Protein AF-A0A6B3EKV7-F1 (afdb_monomer_lite)

Foldseek 3Di:
DDPVVVVVVLVVVVVVLVVVVVVVVVVLVCCCVPPVPVNVCCCVVCVPVVVVVVVVSVCVVCVSVVD

Secondary structure (DSSP, 8-state):
--HHHHHHHHHHHHHHHHHHHHHHHHHHHHHHHH-HHHHHHHHHHTHHHHHHHHHHHHHHHHHHHT-

Sequence (67 aa):
RDRTERRVLINTIGPVWDGNEVWLLAAGGATFAAFPEWYATLFSGFYLPLLLILLCLIVRGVAFEYR

pLDDT: mean 84.27, std 9.76, range [53.31, 95.5]

Radius of gyration: 15.88 Å; chains: 1; bounding box: 31×16×42 Å

Structure (mmCIF, N/CA/C/O backbone):
data_AF-A0A6B3EKV7-F1
#
_entry.id   AF-A0A6B3EKV7-F1
#
loop_
_atom_site.group_PDB
_atom_site.id
_atom_site.type_symbol
_atom_site.label_atom_id
_atom_site.label_alt_id
_atom_site.label_comp_id
_atom_site.label_asym_id
_atom_site.label_entity_id
_atom_site.label_seq_id
_atom_site.pdbx_PDB_ins_code
_atom_site.Cartn_x
_atom_site.Cartn_y
_atom_site.Cartn_z
_atom_site.occupancy
_atom_site.B_iso_or_equiv
_atom_site.auth_seq_id
_atom_site.auth_comp_id
_atom_site.auth_asym_id
_atom_site.auth_atom_id
_atom_site.pdbx_PDB_model_num
ATOM 1 N N . ARG A 1 1 ? -18.757 -8.657 27.004 1.00 53.31 1 ARG A N 1
ATOM 2 C CA . ARG A 1 1 ? -17.286 -8.499 26.900 1.00 53.31 1 ARG A CA 1
ATOM 3 C C . ARG A 1 1 ? -17.023 -7.173 26.191 1.00 53.31 1 ARG A C 1
ATOM 5 O O . ARG A 1 1 ? -17.739 -6.868 25.247 1.00 53.31 1 ARG A O 1
ATOM 12 N N . ASP A 1 2 ? -16.169 -6.345 26.772 1.00 59.78 2 ASP A N 1
ATOM 13 C CA . ASP A 1 2 ? -16.408 -4.923 27.043 1.00 59.78 2 ASP A CA 1
ATOM 14 C C . ASP A 1 2 ? -16.343 -3.988 25.812 1.00 59.78 2 ASP A C 1
ATOM 16 O O . ASP A 1 2 ? -15.353 -3.944 25.080 1.00 59.78 2 ASP A O 1
ATOM 20 N N . ARG A 1 3 ? -17.410 -3.210 25.568 1.00 68.69 3 ARG A N 1
ATOM 21 C CA . ARG A 1 3 ? -17.482 -2.227 24.461 1.00 68.69 3 ARG A CA 1
ATOM 22 C C . ARG A 1 3 ? -16.463 -1.097 24.656 1.00 68.69 3 ARG A C 1
ATOM 24 O O . ARG A 1 3 ? -16.028 -0.488 23.678 1.00 68.69 3 ARG A O 1
ATOM 31 N N . THR A 1 4 ? -16.102 -0.843 25.912 1.00 72.12 4 THR A N 1
ATOM 32 C CA . THR A 1 4 ? -15.178 0.202 26.352 1.00 72.12 4 THR A CA 1
ATOM 33 C C . THR A 1 4 ? -13.737 -0.191 26.042 1.00 72.12 4 THR A C 1
ATOM 35 O O . THR A 1 4 ? -13.035 0.571 25.385 1.00 72.12 4 THR A O 1
ATOM 38 N N . GLU A 1 5 ? -13.328 -1.421 26.376 1.00 70.88 5 GLU A N 1
ATOM 39 C CA . GLU A 1 5 ? -11.997 -1.957 26.040 1.00 70.88 5 GLU A CA 1
ATOM 40 C C . GLU A 1 5 ? -11.751 -1.9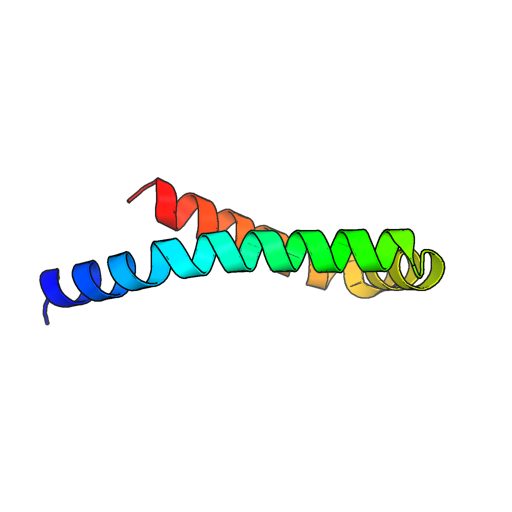64 24.526 1.00 70.88 5 GLU A C 1
ATOM 42 O O . GLU A 1 5 ? -10.690 -1.551 24.058 1.00 70.88 5 GLU A O 1
ATOM 47 N N . ARG A 1 6 ? -12.760 -2.359 23.732 1.00 67.69 6 ARG A N 1
ATOM 48 C CA . ARG A 1 6 ? -12.659 -2.353 22.264 1.00 67.69 6 ARG A CA 1
ATOM 49 C C . ARG A 1 6 ? -12.486 -0.939 21.699 1.00 67.69 6 ARG A C 1
ATOM 51 O O . ARG A 1 6 ? -11.770 -0.767 20.718 1.00 67.69 6 ARG A O 1
ATOM 58 N N . ARG A 1 7 ? -13.128 0.067 22.302 1.00 68.44 7 ARG A N 1
ATOM 59 C CA . ARG A 1 7 ? -13.000 1.476 21.895 1.00 68.44 7 ARG A CA 1
ATOM 60 C C . ARG A 1 7 ? -11.621 2.038 22.253 1.00 68.44 7 ARG A C 1
ATOM 62 O O . ARG A 1 7 ? -11.018 2.711 21.426 1.00 68.44 7 ARG A O 1
ATOM 69 N N . VAL A 1 8 ? -11.099 1.706 23.436 1.00 73.00 8 VAL A N 1
ATOM 70 C CA . VAL A 1 8 ? -9.749 2.105 23.871 1.00 73.00 8 VAL A CA 1
ATOM 71 C C . VAL A 1 8 ? -8.680 1.528 22.939 1.00 73.00 8 VAL A C 1
ATOM 73 O O . VAL A 1 8 ? -7.835 2.279 22.460 1.00 73.00 8 VAL A O 1
ATOM 76 N N . LEU A 1 9 ? -8.778 0.237 22.600 1.00 72.50 9 LEU A N 1
ATOM 77 C CA . LEU A 1 9 ? -7.881 -0.428 21.644 1.00 72.50 9 LEU A CA 1
ATOM 78 C C . LEU A 1 9 ? -7.889 0.237 20.261 1.00 72.50 9 LEU A C 1
ATOM 80 O O . LEU A 1 9 ? -6.833 0.465 19.679 1.00 72.50 9 LEU A O 1
ATOM 84 N N . ILE A 1 10 ? -9.069 0.568 19.732 1.00 71.69 10 ILE A N 1
ATOM 85 C CA . ILE A 1 10 ? -9.197 1.207 18.413 1.00 71.69 10 ILE A C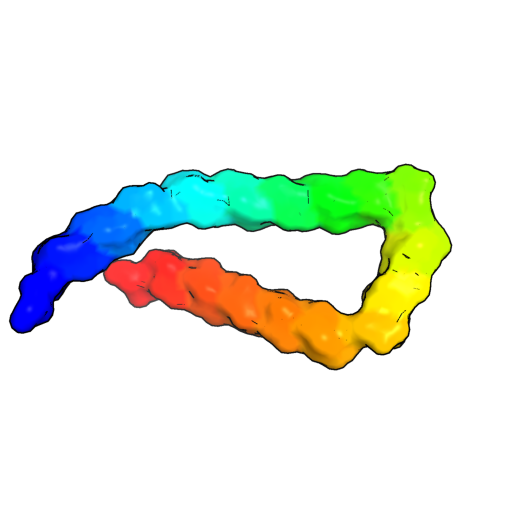A 1
ATOM 86 C C . ILE A 1 10 ? -8.586 2.617 18.420 1.00 71.69 10 ILE A C 1
ATOM 88 O O . ILE A 1 10 ? -7.865 2.965 17.486 1.00 71.69 10 ILE A O 1
ATOM 92 N N . ASN A 1 11 ? -8.793 3.392 19.489 1.00 73.62 11 ASN A N 1
ATOM 93 C CA . ASN A 1 11 ? -8.233 4.742 19.617 1.00 73.62 11 ASN A CA 1
ATOM 94 C C . ASN A 1 11 ? -6.699 4.754 19.673 1.00 73.62 11 ASN A C 1
ATOM 96 O O . ASN A 1 11 ? -6.085 5.730 19.256 1.00 73.62 11 ASN A O 1
ATOM 100 N N . THR A 1 12 ? -6.064 3.680 20.155 1.00 76.56 12 THR A N 1
ATOM 101 C CA . THR A 1 12 ? -4.594 3.570 20.136 1.00 76.56 12 THR A CA 1
ATOM 102 C C . THR A 1 12 ? -4.052 3.269 18.732 1.00 76.56 12 THR A C 1
ATOM 104 O O . THR A 1 12 ? -2.907 3.589 18.432 1.00 76.56 12 THR A O 1
ATOM 107 N N . ILE A 1 13 ? -4.868 2.663 17.861 1.00 77.94 13 ILE A N 1
ATOM 108 C CA . ILE A 1 13 ? -4.467 2.233 16.512 1.00 77.94 13 ILE A CA 1
ATOM 109 C C . ILE A 1 13 ? -4.653 3.347 15.470 1.00 77.94 13 ILE A C 1
ATOM 111 O O . ILE A 1 13 ? -3.930 3.365 14.479 1.00 77.94 13 ILE A O 1
ATOM 115 N N . GLY A 1 14 ? -5.580 4.284 15.686 1.00 76.75 14 GLY A N 1
ATOM 116 C CA . GLY A 1 14 ? -5.835 5.399 14.759 1.00 76.75 14 GLY A CA 1
ATOM 117 C C . GLY A 1 14 ? -4.571 6.177 14.348 1.00 76.75 14 GLY A C 1
ATOM 118 O O . GLY A 1 14 ? -4.250 6.202 13.164 1.00 76.75 14 GLY A O 1
ATOM 119 N N . PRO A 1 15 ? -3.774 6.713 15.294 1.00 78.88 15 PRO A N 1
ATOM 120 C CA . PRO A 1 15 ? -2.608 7.539 14.959 1.00 78.88 15 PRO A CA 1
ATOM 121 C C . PRO A 1 15 ? -1.509 6.783 14.199 1.00 78.88 15 PRO A C 1
ATOM 123 O O . PRO A 1 15 ? -0.824 7.346 13.349 1.00 78.88 15 PRO A O 1
ATOM 126 N N . VAL A 1 16 ? -1.315 5.497 14.511 1.00 84.25 16 VAL A N 1
ATOM 127 C CA . VAL A 1 16 ? -0.304 4.665 13.836 1.00 84.25 16 VAL A CA 1
ATOM 128 C C . VAL A 1 16 ? -0.765 4.213 12.454 1.00 84.25 16 VAL A C 1
ATOM 130 O O . VAL A 1 16 ? 0.066 3.944 11.590 1.00 84.25 16 VAL A O 1
ATOM 133 N N . TRP A 1 17 ? -2.078 4.131 12.239 1.00 84.44 17 TRP A N 1
ATOM 134 C CA . TRP A 1 17 ? -2.651 3.783 10.949 1.00 84.44 17 TRP A CA 1
ATOM 135 C C . TRP A 1 17 ? -2.422 4.887 9.918 1.00 84.44 17 TRP A C 1
ATOM 137 O O . TRP A 1 17 ? -1.861 4.592 8.864 1.00 84.44 17 TRP A O 1
ATOM 147 N N . ASP A 1 18 ? -2.740 6.137 10.258 1.00 82.88 18 ASP A N 1
ATOM 148 C CA . ASP A 1 18 ? -2.543 7.286 9.363 1.00 82.88 18 ASP A CA 1
ATOM 149 C C . ASP A 1 18 ? -1.071 7.421 8.941 1.00 82.88 18 ASP A C 1
ATOM 151 O O . ASP A 1 18 ? -0.754 7.620 7.769 1.00 82.88 18 ASP A O 1
ATOM 155 N N . GLY A 1 19 ? -0.137 7.210 9.876 1.00 86.88 19 GLY A N 1
ATOM 156 C CA . GLY A 1 19 ? 1.291 7.182 9.556 1.00 86.88 19 GLY A CA 1
ATOM 157 C C . GLY A 1 19 ? 1.676 6.047 8.598 1.00 86.88 19 GLY A C 1
ATOM 158 O O . GLY A 1 19 ? 2.512 6.232 7.713 1.00 86.88 19 GLY A O 1
ATOM 159 N N . ASN A 1 20 ? 1.062 4.872 8.739 1.00 89.88 20 ASN A N 1
ATOM 160 C CA . ASN A 1 20 ? 1.342 3.721 7.884 1.00 89.88 20 ASN A CA 1
ATOM 161 C C . ASN A 1 20 ? 0.806 3.906 6.452 1.00 89.88 20 ASN A C 1
ATOM 163 O O . ASN A 1 20 ? 1.422 3.415 5.506 1.00 89.88 20 ASN A O 1
ATOM 167 N N . GLU A 1 21 ? -0.298 4.638 6.271 1.00 87.94 21 GLU A N 1
ATOM 168 C CA . GLU A 1 21 ? -0.797 5.011 4.940 1.00 87.94 21 GLU A CA 1
ATOM 169 C C . GLU A 1 21 ? 0.193 5.920 4.203 1.00 87.94 21 GLU A C 1
ATOM 171 O O . GLU A 1 21 ? 0.508 5.675 3.036 1.00 87.94 21 GLU A O 1
ATOM 176 N N . VAL A 1 22 ? 0.764 6.910 4.898 1.00 91.94 22 VAL A N 1
ATOM 177 C CA . VAL A 1 22 ? 1.790 7.793 4.321 1.00 91.94 22 VAL A CA 1
ATOM 178 C C . VAL A 1 22 ? 3.017 6.998 3.876 1.00 91.94 22 VAL A C 1
ATOM 180 O O . VAL A 1 22 ? 3.507 7.200 2.765 1.00 91.94 22 VAL A O 1
ATOM 183 N N . TRP A 1 23 ? 3.494 6.057 4.697 1.00 91.94 23 TRP A N 1
ATOM 184 C CA . TRP A 1 23 ? 4.620 5.195 4.324 1.00 91.94 23 TRP A CA 1
ATOM 185 C C . TRP A 1 23 ? 4.320 4.318 3.106 1.00 91.94 23 TRP A C 1
ATOM 187 O O . TRP A 1 23 ? 5.191 4.149 2.252 1.00 91.94 23 TRP A O 1
ATOM 197 N N . LEU A 1 24 ? 3.096 3.799 2.988 1.00 91.50 24 LEU A N 1
ATOM 198 C CA . LEU A 1 24 ? 2.673 3.009 1.831 1.00 91.50 24 LEU A CA 1
ATOM 199 C C . LEU A 1 24 ? 2.676 3.847 0.546 1.00 91.50 24 LEU A C 1
ATOM 201 O O . LEU A 1 24 ? 3.203 3.408 -0.479 1.00 91.50 24 LEU A O 1
ATOM 205 N N . LEU A 1 25 ? 2.149 5.072 0.606 1.00 91.19 25 LEU A N 1
ATOM 206 C CA . LEU A 1 25 ? 2.165 6.005 -0.523 1.00 91.19 25 LEU A CA 1
ATOM 207 C C . LEU A 1 25 ? 3.592 6.408 -0.904 1.00 91.19 25 LEU A C 1
ATOM 209 O O . LEU A 1 25 ? 3.940 6.401 -2.085 1.00 91.19 25 LEU A O 1
ATOM 213 N N . ALA A 1 26 ? 4.433 6.705 0.088 1.00 94.69 26 ALA A N 1
ATOM 214 C CA . ALA A 1 26 ? 5.831 7.052 -0.127 1.00 94.69 26 ALA A CA 1
ATOM 215 C C . ALA A 1 26 ? 6.609 5.898 -0.773 1.00 94.69 26 ALA A C 1
ATOM 217 O O . ALA A 1 26 ? 7.353 6.132 -1.720 1.00 94.69 26 ALA A O 1
ATOM 218 N N . ALA A 1 27 ? 6.406 4.654 -0.331 1.00 91.06 27 ALA A N 1
ATOM 219 C CA . ALA A 1 27 ? 7.031 3.480 -0.938 1.00 91.06 27 ALA A CA 1
ATOM 220 C C . ALA A 1 27 ? 6.588 3.280 -2.398 1.00 91.06 27 ALA A C 1
ATOM 222 O O . ALA A 1 27 ? 7.419 2.996 -3.265 1.00 91.06 27 ALA A O 1
ATOM 223 N N . GLY A 1 28 ? 5.300 3.485 -2.696 1.00 90.38 28 GLY A N 1
ATOM 224 C CA . GLY A 1 28 ? 4.781 3.440 -4.064 1.00 90.38 28 GLY A CA 1
ATOM 225 C C . GLY A 1 28 ? 5.382 4.533 -4.953 1.00 90.38 28 GLY A C 1
ATOM 226 O O . GLY A 1 28 ? 5.877 4.240 -6.041 1.00 90.38 28 GLY A O 1
ATOM 227 N N . GLY A 1 29 ? 5.407 5.776 -4.466 1.00 91.56 29 GLY A N 1
ATOM 228 C CA . GLY A 1 29 ? 5.986 6.919 -5.175 1.00 91.56 29 GLY A CA 1
ATOM 229 C C . GLY A 1 29 ? 7.501 6.810 -5.364 1.00 91.56 29 GLY A C 1
ATOM 230 O O . GLY A 1 29 ? 8.009 7.098 -6.444 1.00 91.56 29 GLY A O 1
ATOM 231 N N . ALA A 1 30 ? 8.224 6.325 -4.354 1.00 94.19 30 ALA A N 1
ATOM 232 C CA . ALA A 1 30 ? 9.659 6.072 -4.437 1.00 94.19 30 ALA A CA 1
ATOM 233 C C . ALA A 1 30 ? 9.976 4.972 -5.457 1.00 94.19 30 ALA A C 1
ATOM 235 O O . ALA A 1 30 ? 10.906 5.123 -6.242 1.00 94.19 30 ALA A O 1
ATOM 236 N N . THR A 1 31 ? 9.180 3.898 -5.494 1.00 90.56 31 THR A N 1
ATOM 237 C CA . THR A 1 31 ? 9.341 2.828 -6.492 1.00 90.56 31 THR A CA 1
ATOM 238 C C . THR A 1 31 ? 9.071 3.349 -7.901 1.00 90.56 31 THR A C 1
ATOM 240 O O . THR A 1 31 ? 9.831 3.045 -8.813 1.00 90.56 31 THR A O 1
ATOM 243 N N . PHE A 1 32 ? 8.048 4.190 -8.075 1.00 89.88 32 PHE A N 1
ATOM 244 C CA . PHE A 1 32 ? 7.767 4.849 -9.352 1.00 89.88 32 PHE A CA 1
ATOM 245 C C . PHE A 1 32 ? 8.918 5.761 -9.809 1.00 89.88 32 PHE A C 1
ATOM 247 O O . PHE A 1 32 ? 9.308 5.719 -10.972 1.00 89.88 32 PHE A O 1
ATOM 254 N N . ALA A 1 33 ? 9.486 6.552 -8.893 1.00 92.69 33 ALA A N 1
ATOM 255 C CA . ALA A 1 33 ? 10.567 7.487 -9.199 1.00 92.69 33 ALA A CA 1
ATOM 256 C C . ALA A 1 33 ? 11.922 6.798 -9.444 1.00 92.69 33 ALA A C 1
ATOM 258 O O . ALA A 1 33 ? 12.669 7.217 -10.325 1.00 92.69 33 ALA A O 1
ATOM 259 N N . ALA A 1 34 ? 12.251 5.761 -8.668 1.00 94.00 34 ALA A N 1
ATOM 260 C CA . ALA A 1 34 ? 13.538 5.070 -8.747 1.00 94.00 34 ALA A CA 1
ATOM 261 C C . ALA A 1 34 ? 13.550 3.919 -9.770 1.00 94.00 34 ALA A C 1
ATOM 263 O O . ALA A 1 34 ? 14.571 3.695 -10.417 1.00 94.00 34 ALA A O 1
ATOM 264 N N . PHE A 1 35 ? 12.437 3.191 -9.928 1.00 92.50 35 PHE A N 1
ATOM 265 C CA . PHE A 1 35 ? 12.347 1.971 -10.741 1.00 92.50 35 PHE A CA 1
ATOM 266 C C . PHE A 1 35 ? 11.017 1.888 -11.521 1.00 92.50 35 PHE A C 1
ATOM 268 O O . PHE A 1 35 ? 10.147 1.065 -11.207 1.00 92.50 35 PHE A O 1
ATOM 275 N N . PRO A 1 36 ? 10.853 2.699 -12.581 1.00 87.06 36 PRO A N 1
ATOM 276 C CA . PRO A 1 36 ? 9.587 2.809 -13.309 1.00 87.06 36 PRO A CA 1
ATOM 277 C C . PRO A 1 36 ? 9.146 1.503 -13.996 1.00 87.06 36 PRO A C 1
ATOM 279 O O . PRO A 1 36 ? 7.961 1.177 -13.982 1.00 87.06 36 PRO A O 1
ATOM 282 N N . GLU A 1 37 ? 10.075 0.706 -14.533 1.00 88.81 37 GLU A N 1
ATOM 283 C CA . GLU A 1 37 ? 9.757 -0.586 -15.175 1.00 88.81 37 GLU A CA 1
ATOM 284 C C . GLU A 1 37 ? 9.201 -1.622 -14.184 1.00 88.81 37 GLU A C 1
ATOM 286 O O . GLU A 1 37 ? 8.262 -2.368 -14.476 1.00 88.81 37 GLU A O 1
ATOM 291 N N . TRP A 1 38 ? 9.742 -1.654 -12.964 1.00 88.94 38 TRP A N 1
ATOM 292 C CA . TRP A 1 38 ? 9.229 -2.524 -11.904 1.00 88.94 38 TRP A CA 1
ATOM 293 C C . TRP A 1 38 ? 7.841 -2.093 -11.450 1.00 88.94 38 TRP A C 1
ATOM 295 O O . TRP A 1 38 ? 6.962 -2.933 -11.269 1.00 88.94 38 TRP A O 1
ATOM 305 N N . TYR A 1 39 ? 7.622 -0.785 -11.316 1.00 88.06 39 TYR A N 1
ATOM 306 C CA . TYR A 1 39 ? 6.304 -0.248 -11.006 1.00 88.06 39 TYR A CA 1
ATOM 307 C C . TYR A 1 39 ? 5.272 -0.659 -12.071 1.00 88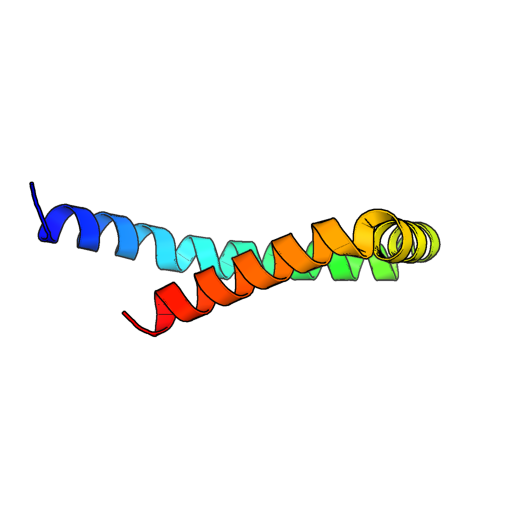.06 39 TYR A C 1
ATOM 309 O O . TYR A 1 39 ? 4.206 -1.172 -11.730 1.00 88.06 39 TYR A O 1
ATOM 317 N N . ALA A 1 40 ? 5.606 -0.515 -13.358 1.00 87.56 40 ALA A N 1
ATOM 318 C CA . ALA A 1 40 ? 4.715 -0.861 -14.464 1.00 87.56 40 ALA A CA 1
ATOM 319 C C . ALA A 1 40 ? 4.375 -2.361 -14.505 1.00 87.56 40 ALA A C 1
ATOM 321 O O . ALA A 1 40 ? 3.207 -2.742 -14.621 1.00 87.56 40 ALA A O 1
ATOM 322 N N . THR A 1 41 ? 5.382 -3.223 -14.361 1.00 90.19 41 THR A N 1
ATOM 323 C CA . THR A 1 41 ? 5.192 -4.682 -14.386 1.00 90.19 41 THR A CA 1
ATOM 324 C C . THR A 1 41 ? 4.410 -5.195 -13.176 1.00 90.19 41 THR A C 1
ATOM 326 O O . THR A 1 41 ? 3.536 -6.046 -13.344 1.00 90.19 41 THR A O 1
ATOM 329 N N . LEU A 1 42 ? 4.638 -4.646 -11.978 1.00 87.75 42 LEU A N 1
ATOM 330 C CA . LEU A 1 42 ? 3.867 -4.982 -10.775 1.00 87.75 42 LEU A CA 1
ATOM 331 C C . LEU A 1 42 ? 2.394 -4.583 -10.908 1.00 87.75 42 LEU A C 1
ATOM 333 O O . LEU A 1 42 ? 1.515 -5.410 -10.661 1.00 87.75 42 LEU A O 1
ATOM 337 N N . PHE A 1 43 ? 2.116 -3.345 -11.329 1.00 85.62 43 PHE A N 1
ATOM 338 C CA . PHE A 1 43 ? 0.743 -2.856 -11.480 1.00 85.62 43 PHE A CA 1
ATOM 339 C C . PHE A 1 43 ? -0.016 -3.548 -12.617 1.00 85.62 43 PHE A C 1
ATOM 341 O O . PHE A 1 43 ? -1.220 -3.769 -12.493 1.00 85.62 43 PHE A O 1
ATOM 348 N N . SER A 1 44 ? 0.670 -3.939 -13.694 1.00 85.62 44 SER A N 1
ATOM 349 C CA . SER A 1 44 ? 0.047 -4.668 -14.803 1.00 85.62 44 SER A CA 1
ATOM 350 C C . SER A 1 44 ? -0.140 -6.158 -14.504 1.00 85.62 44 SER A C 1
ATOM 352 O O . SER A 1 44 ? -1.185 -6.714 -14.835 1.00 85.62 44 SER A O 1
ATOM 354 N N . GLY A 1 45 ? 0.852 -6.825 -13.906 1.00 89.50 45 GLY A N 1
ATOM 355 C CA . GLY A 1 45 ? 0.821 -8.269 -13.647 1.00 89.50 45 GLY A CA 1
ATOM 356 C C . GLY A 1 45 ? -0.047 -8.653 -12.448 1.00 89.50 45 GLY A C 1
ATOM 357 O O . GLY A 1 45 ? -0.733 -9.673 -12.478 1.00 89.50 45 GLY A O 1
ATOM 358 N N . PHE A 1 46 ? -0.073 -7.812 -11.411 1.00 91.25 46 PHE A N 1
ATOM 359 C CA . PHE A 1 46 ? -0.848 -8.039 -10.189 1.00 91.25 46 PHE A CA 1
ATOM 360 C C . PHE A 1 46 ? -2.032 -7.083 -10.054 1.00 91.25 46 PHE A C 1
ATOM 362 O O . PHE A 1 46 ? -2.439 -6.754 -8.940 1.00 91.25 46 PHE A O 1
ATOM 369 N N . TYR A 1 47 ? -2.626 -6.673 -11.176 1.00 88.88 47 TYR A N 1
ATOM 370 C CA . TYR A 1 47 ? -3.733 -5.720 -11.180 1.00 88.88 47 TYR A CA 1
ATOM 371 C C . TYR A 1 47 ? -4.880 -6.128 -10.238 1.00 88.88 47 TYR A C 1
ATOM 373 O O . TYR A 1 47 ? -5.270 -5.353 -9.368 1.00 88.88 47 TYR A O 1
ATOM 381 N N . LEU A 1 48 ? -5.388 -7.362 -10.357 1.00 93.12 48 LEU A N 1
ATOM 382 C CA . LEU A 1 48 ? -6.503 -7.846 -9.531 1.00 93.12 48 LEU A CA 1
ATOM 383 C C . LEU A 1 48 ? -6.152 -7.919 -8.028 1.00 93.12 48 LEU A C 1
ATOM 385 O O . LEU A 1 48 ? -6.916 -7.378 -7.226 1.00 93.12 48 LEU A O 1
ATOM 389 N N . PRO A 1 49 ? -5.019 -8.523 -7.609 1.00 93.62 49 PRO A N 1
ATOM 390 C CA . PRO A 1 49 ? -4.586 -8.476 -6.212 1.00 93.62 49 PRO A CA 1
ATOM 391 C C . PRO A 1 49 ? -4.403 -7.057 -5.661 1.00 93.62 49 PRO A C 1
ATOM 393 O O . PRO A 1 49 ? -4.872 -6.767 -4.562 1.00 93.62 49 PRO A O 1
ATOM 396 N N . LEU A 1 50 ? -3.757 -6.163 -6.414 1.00 91.12 50 LEU A N 1
ATOM 397 C CA . LEU A 1 50 ? -3.522 -4.783 -5.982 1.00 91.12 50 LEU A CA 1
ATOM 398 C C . LEU A 1 50 ? -4.828 -3.996 -5.867 1.00 91.12 50 LEU A C 1
ATOM 400 O O . LEU A 1 50 ? -4.998 -3.233 -4.917 1.00 91.12 50 LEU A O 1
ATOM 404 N N . LEU A 1 51 ? -5.779 -4.231 -6.772 1.00 92.88 51 LEU A N 1
ATOM 405 C CA . LEU A 1 51 ? -7.115 -3.648 -6.700 1.00 92.88 51 LEU A CA 1
ATOM 406 C C . LEU A 1 51 ? -7.854 -4.097 -5.432 1.00 92.88 51 LEU A C 1
ATOM 408 O O . LEU A 1 51 ? -8.457 -3.271 -4.750 1.00 92.88 51 LEU A O 1
ATOM 412 N N . LEU 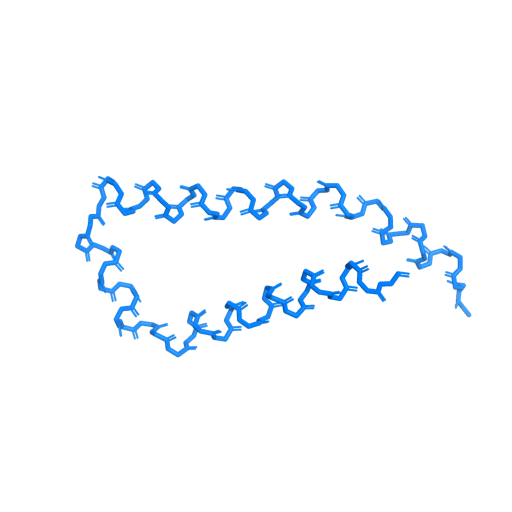A 1 52 ? -7.780 -5.382 -5.075 1.00 95.50 52 LEU A N 1
ATOM 413 C CA . LEU A 1 52 ? -8.374 -5.884 -3.832 1.00 95.50 52 LEU A CA 1
ATOM 414 C C . LEU A 1 52 ? -7.724 -5.260 -2.594 1.00 95.50 52 LEU A C 1
ATOM 416 O O . LEU A 1 52 ? -8.433 -4.870 -1.668 1.00 95.50 52 LEU A O 1
ATOM 420 N N . ILE A 1 53 ? -6.395 -5.129 -2.581 1.00 92.81 53 ILE A N 1
ATOM 421 C CA . ILE A 1 53 ? -5.676 -4.456 -1.491 1.00 92.81 53 ILE A CA 1
ATOM 422 C C . ILE A 1 53 ? -6.142 -3.004 -1.374 1.00 92.81 53 ILE A C 1
ATOM 424 O O . ILE A 1 53 ? -6.472 -2.566 -0.273 1.00 92.81 53 ILE A O 1
ATOM 428 N N . LEU A 1 54 ? -6.239 -2.280 -2.491 1.00 91.62 54 LEU A N 1
ATOM 429 C CA . LEU A 1 54 ? -6.719 -0.901 -2.514 1.00 91.62 54 LEU A CA 1
ATOM 430 C C . LEU A 1 54 ? -8.137 -0.785 -1.940 1.00 91.62 54 LEU A C 1
ATOM 432 O O . LEU A 1 54 ? -8.380 0.054 -1.078 1.00 91.62 54 LEU A O 1
ATOM 436 N N . LEU A 1 55 ? -9.062 -1.653 -2.357 1.00 94.00 55 LEU A N 1
ATOM 437 C CA . LEU A 1 55 ? -10.426 -1.667 -1.825 1.00 94.00 55 LEU A CA 1
ATOM 438 C C . LEU A 1 55 ? -10.451 -1.961 -0.320 1.00 94.00 55 LEU A C 1
ATOM 440 O O . LEU A 1 55 ? -11.167 -1.289 0.421 1.00 94.00 55 LEU A O 1
ATOM 444 N N . CYS A 1 56 ? -9.642 -2.911 0.155 1.00 92.69 56 CYS A N 1
ATOM 445 C CA . CYS A 1 56 ? -9.496 -3.193 1.584 1.00 92.69 56 CYS A CA 1
ATOM 446 C C . CYS A 1 56 ? -8.965 -1.982 2.365 1.00 92.69 56 CYS A C 1
ATOM 448 O O . CYS A 1 56 ? -9.441 -1.724 3.472 1.00 92.69 56 CYS A O 1
ATOM 450 N N . LEU A 1 57 ? -8.010 -1.234 1.803 1.00 90.81 57 LEU A N 1
ATOM 451 C CA . LEU A 1 57 ? -7.483 -0.009 2.410 1.00 90.81 57 LEU A CA 1
ATOM 452 C C . LEU A 1 57 ? -8.549 1.091 2.469 1.00 90.81 57 LEU A C 1
ATOM 454 O O . LEU A 1 57 ? -8.750 1.668 3.533 1.00 90.81 57 LEU A O 1
ATOM 458 N N . ILE A 1 58 ? -9.299 1.308 1.383 1.00 88.81 58 ILE A N 1
ATOM 459 C CA . ILE A 1 58 ? -10.400 2.286 1.339 1.00 88.81 58 ILE A CA 1
ATOM 460 C C . ILE A 1 58 ? -11.467 1.941 2.377 1.00 88.81 58 ILE A C 1
ATOM 462 O O . ILE A 1 58 ? -11.847 2.787 3.183 1.00 88.81 58 ILE A O 1
ATOM 466 N N . VAL A 1 59 ? -11.931 0.687 2.397 1.00 89.81 59 VAL A N 1
ATOM 467 C CA . VAL A 1 59 ? -12.917 0.231 3.384 1.00 89.81 59 VAL A CA 1
ATOM 468 C C . VAL A 1 59 ? -12.376 0.424 4.793 1.00 89.81 59 VAL A C 1
ATOM 470 O O . VAL A 1 59 ? -13.125 0.842 5.665 1.00 89.81 59 VAL A O 1
ATOM 473 N N . ARG A 1 60 ? -11.089 0.165 5.036 1.00 86.88 60 ARG A N 1
ATOM 474 C CA . ARG A 1 60 ? -10.477 0.360 6.351 1.00 86.88 60 ARG A CA 1
ATOM 475 C C . ARG A 1 60 ? -10.438 1.835 6.7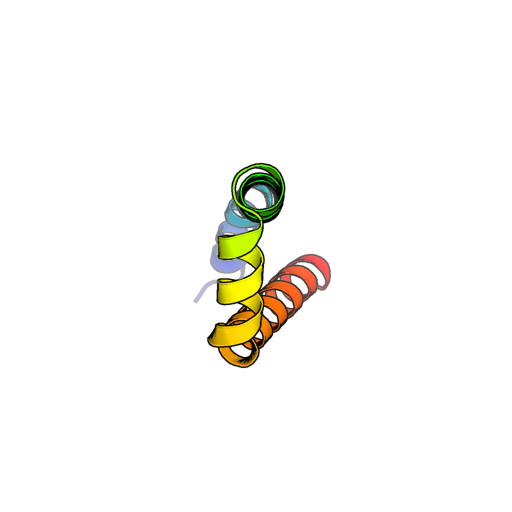67 1.00 86.88 60 ARG A C 1
ATOM 477 O O . ARG A 1 60 ? -10.829 2.106 7.902 1.00 86.88 60 ARG A O 1
ATOM 484 N N . GLY A 1 61 ? -10.039 2.749 5.881 1.00 84.50 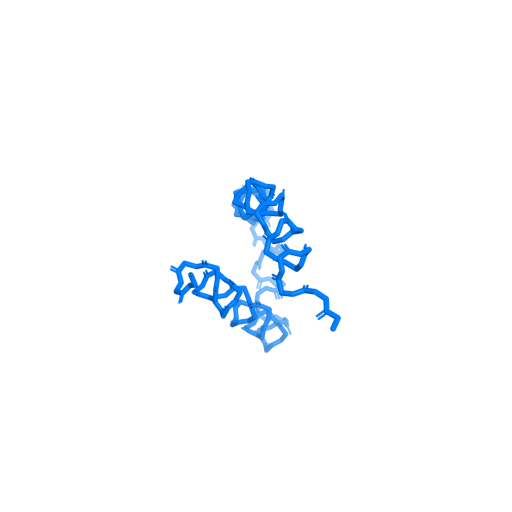61 GLY A N 1
ATOM 485 C CA . GLY A 1 61 ? -10.008 4.196 6.139 1.00 84.50 61 GLY A CA 1
ATOM 486 C C . GLY A 1 61 ? -11.401 4.765 6.410 1.00 84.50 61 GLY A C 1
ATOM 487 O O . GLY A 1 61 ? -11.656 5.296 7.489 1.00 84.50 61 GLY A O 1
ATOM 488 N N . VAL A 1 62 ? -12.353 4.502 5.505 1.00 84.50 62 VAL A N 1
ATOM 489 C CA . VAL A 1 62 ? -13.775 4.861 5.678 1.00 84.50 62 VAL A CA 1
ATOM 490 C C . VAL A 1 62 ? -14.312 4.286 6.979 1.00 84.50 62 VAL A C 1
ATOM 492 O O . VAL A 1 62 ? -15.000 4.954 7.743 1.00 84.50 62 VAL A O 1
ATOM 495 N N . ALA A 1 63 ? -13.978 3.033 7.267 1.00 81.62 63 ALA A N 1
ATOM 496 C CA . ALA A 1 63 ? -14.440 2.412 8.477 1.00 81.62 63 ALA A CA 1
ATOM 497 C C . ALA A 1 63 ? -13.900 3.146 9.707 1.00 81.62 63 ALA A C 1
ATOM 499 O O . ALA A 1 63 ? -14.664 3.210 10.645 1.00 81.62 63 ALA A O 1
ATOM 500 N N . PHE A 1 64 ? -12.676 3.686 9.757 1.00 75.75 64 PHE A N 1
ATOM 501 C CA . PHE A 1 64 ? -12.201 4.472 10.910 1.00 75.75 64 PHE A CA 1
ATOM 502 C C . PHE A 1 64 ? -12.858 5.848 11.036 1.00 75.75 64 PHE A C 1
ATOM 504 O O . PHE A 1 64 ? -13.148 6.240 12.160 1.00 75.75 64 PHE A O 1
ATOM 511 N N . GLU A 1 65 ? -13.119 6.535 9.924 1.00 72.38 65 GLU A N 1
ATOM 512 C CA . GLU A 1 65 ? -13.681 7.893 9.932 1.00 72.38 65 GLU A CA 1
ATOM 513 C C . GLU A 1 65 ? -15.198 7.926 10.191 1.00 72.38 65 GLU A C 1
ATOM 515 O O . GLU A 1 65 ? -15.704 8.847 10.824 1.00 72.38 65 GLU A O 1
ATOM 520 N N . TYR A 1 66 ? -15.936 6.891 9.770 1.00 68.31 66 TYR A N 1
ATOM 521 C CA . TYR A 1 66 ? -17.387 6.774 9.984 1.00 68.31 66 TYR A CA 1
ATOM 522 C C . TYR A 1 66 ? -17.784 6.104 11.325 1.00 68.31 66 TYR A C 1
ATOM 524 O O . TYR A 1 66 ? -18.946 5.715 11.481 1.00 68.31 66 TYR A O 1
ATOM 532 N N . ARG A 1 67 ? -16.870 5.934 12.298 1.00 60.19 67 ARG A N 1
ATOM 533 C CA . ARG A 1 67 ? -17.207 5.502 13.684 1.00 60.19 67 ARG A CA 1
ATOM 534 C C . ARG A 1 67 ? -16.984 6.622 14.684 1.00 60.19 67 ARG A C 1
ATOM 536 O O . ARG A 1 67 ? -17.745 6.625 15.680 1.00 60.19 67 ARG A O 1
#